Protein AF-A0A3C1D5J4-F1 (afdb_monomer)

Structure (mmCIF, N/CA/C/O backbone):
data_AF-A0A3C1D5J4-F1
#
_entry.id   AF-A0A3C1D5J4-F1
#
loop_
_atom_site.group_PDB
_atom_site.id
_atom_site.type_symbol
_atom_site.label_atom_id
_atom_site.label_alt_id
_atom_site.label_comp_id
_atom_site.label_asym_id
_atom_site.label_entity_id
_atom_site.label_seq_id
_atom_site.pdbx_PDB_ins_code
_atom_site.Cartn_x
_at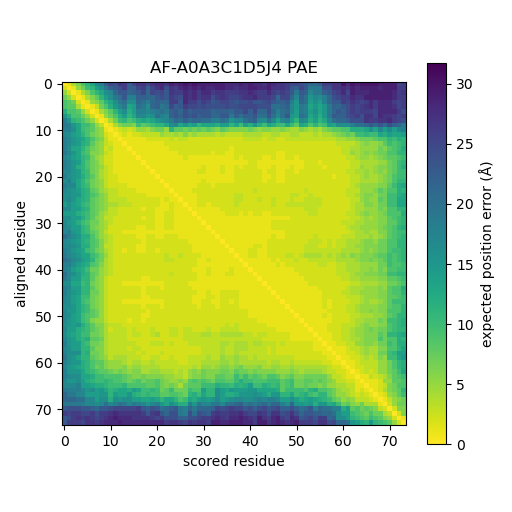om_site.Cartn_y
_atom_site.Cartn_z
_atom_site.occupancy
_atom_site.B_iso_or_equiv
_atom_site.auth_seq_id
_atom_site.auth_comp_id
_atom_site.auth_asym_id
_atom_site.auth_atom_id
_atom_site.pdbx_PDB_model_num
ATOM 1 N N . MET A 1 1 ? 26.639 -18.352 -1.850 1.00 45.41 1 MET A N 1
ATOM 2 C CA . MET A 1 1 ? 25.311 -17.757 -2.114 1.00 45.41 1 MET A CA 1
ATOM 3 C C . MET A 1 1 ? 24.360 -18.311 -1.074 1.00 45.41 1 MET A C 1
ATOM 5 O O . MET A 1 1 ? 24.020 -19.480 -1.156 1.00 45.41 1 MET A O 1
ATOM 9 N N . ALA A 1 2 ? 24.063 -17.540 -0.028 1.00 44.19 2 ALA A N 1
ATOM 10 C CA . ALA A 1 2 ? 23.165 -17.989 1.029 1.00 44.19 2 ALA A CA 1
ATOM 11 C C . ALA A 1 2 ? 21.725 -17.926 0.513 1.00 44.19 2 ALA A C 1
ATOM 13 O O . ALA A 1 2 ? 21.235 -16.846 0.181 1.00 44.19 2 ALA A O 1
ATOM 14 N N . ASP A 1 3 ? 21.089 -19.089 0.435 1.00 45.62 3 ASP A N 1
ATOM 15 C CA . ASP A 1 3 ? 19.648 -19.244 0.311 1.00 45.62 3 ASP A CA 1
ATOM 16 C C . ASP A 1 3 ? 18.975 -18.508 1.482 1.00 45.62 3 ASP A C 1
ATOM 18 O O . ASP A 1 3 ? 18.934 -18.980 2.617 1.00 45.62 3 ASP A O 1
ATOM 22 N N . ARG A 1 4 ? 18.529 -17.277 1.222 1.00 54.62 4 ARG A N 1
ATOM 23 C CA . ARG A 1 4 ? 17.642 -16.511 2.100 1.00 54.62 4 ARG A CA 1
ATOM 24 C C . ARG A 1 4 ? 16.224 -16.699 1.586 1.00 54.62 4 ARG A C 1
ATOM 26 O O . ARG A 1 4 ? 15.573 -15.725 1.232 1.00 54.62 4 ARG A O 1
ATOM 33 N N . THR A 1 5 ? 15.737 -17.938 1.549 1.00 50.53 5 THR A N 1
ATOM 34 C CA . THR A 1 5 ? 14.292 -18.162 1.536 1.00 50.53 5 THR A CA 1
ATOM 35 C C . THR A 1 5 ? 13.745 -17.488 2.801 1.00 50.53 5 THR A C 1
ATOM 37 O O . THR A 1 5 ? 14.087 -17.916 3.911 1.00 50.53 5 THR A O 1
ATOM 40 N N . PRO A 1 6 ? 12.999 -16.370 2.697 1.00 52.91 6 PRO A N 1
ATOM 41 C CA . PRO A 1 6 ? 12.499 -15.691 3.878 1.00 52.91 6 PRO A CA 1
ATOM 42 C C . PRO A 1 6 ? 11.573 -16.676 4.588 1.00 52.91 6 PRO A C 1
ATOM 44 O O . PRO A 1 6 ? 10.596 -17.146 4.006 1.00 52.91 6 PRO A O 1
ATOM 47 N N . ARG A 1 7 ? 11.900 -17.040 5.837 1.00 54.94 7 ARG A N 1
ATOM 48 C CA . ARG A 1 7 ? 10.965 -17.780 6.690 1.00 54.94 7 ARG A CA 1
ATOM 49 C C . ARG A 1 7 ? 9.700 -16.945 6.729 1.00 54.94 7 ARG A C 1
ATOM 51 O O . ARG A 1 7 ? 9.754 -15.838 7.261 1.00 54.94 7 ARG A O 1
ATOM 58 N N . VAL A 1 8 ? 8.634 -17.441 6.099 1.00 57.06 8 VAL A N 1
ATOM 59 C CA . VAL A 1 8 ? 7.355 -16.747 5.956 1.00 57.06 8 VAL A CA 1
ATOM 60 C C . VAL A 1 8 ? 6.908 -16.360 7.357 1.00 57.06 8 VAL A C 1
ATOM 62 O O . VAL A 1 8 ? 6.424 -17.188 8.125 1.00 57.06 8 VAL A O 1
ATOM 65 N N . GLN A 1 9 ? 7.170 -15.111 7.731 1.00 60.28 9 GLN A N 1
ATOM 66 C CA . GLN A 1 9 ? 6.641 -14.526 8.945 1.00 60.28 9 GLN A CA 1
ATOM 67 C C . GLN A 1 9 ? 5.138 -14.555 8.715 1.00 60.28 9 GLN A C 1
ATOM 69 O O . GLN A 1 9 ? 4.675 -13.982 7.730 1.00 60.28 9 GLN A O 1
ATOM 74 N N . GLN A 1 10 ? 4.427 -15.363 9.502 1.00 70.94 10 GLN A N 1
ATOM 75 C CA . GLN A 1 10 ? 3.037 -15.712 9.238 1.00 70.94 10 GLN A CA 1
ATOM 76 C C . GLN A 1 10 ? 2.239 -14.422 9.021 1.00 70.94 10 GLN A C 1
ATOM 78 O O . GLN A 1 10 ? 2.077 -13.623 9.942 1.00 70.94 10 GLN A O 1
ATOM 83 N N . LEU A 1 11 ? 1.843 -14.181 7.768 1.00 83.00 11 LEU A N 1
ATOM 84 C CA . LEU A 1 11 ? 1.077 -13.004 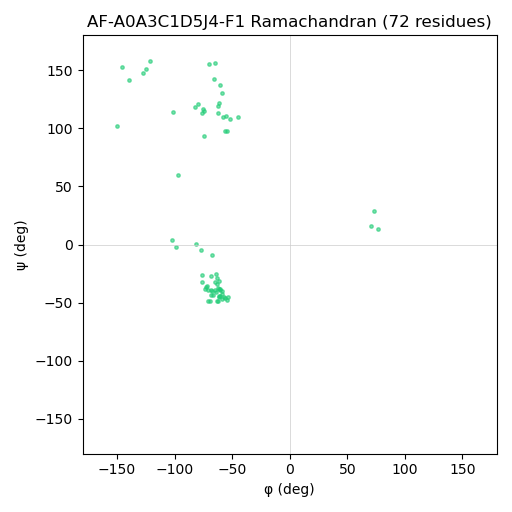7.387 1.00 83.00 11 LEU A CA 1
ATOM 85 C C . LEU A 1 11 ? -0.245 -13.049 8.140 1.00 83.00 11 LEU A C 1
ATOM 87 O O . LEU A 1 11 ? -0.993 -14.018 8.000 1.00 83.00 11 LEU A O 1
ATOM 91 N N . ASP A 1 12 ? -0.520 -12.007 8.920 1.00 89.94 12 ASP A N 1
ATOM 92 C CA . ASP A 1 12 ? -1.824 -11.854 9.547 1.00 89.94 12 ASP A CA 1
ATOM 93 C C . ASP A 1 12 ? -2.912 -11.644 8.480 1.00 89.94 12 ASP A C 1
ATOM 95 O O . ASP A 1 12 ? -2.640 -11.179 7.366 1.00 89.94 12 ASP A O 1
ATOM 99 N N . ASP A 1 13 ? -4.153 -11.979 8.824 1.00 93.56 13 ASP A N 1
ATOM 100 C CA . ASP A 1 13 ? -5.268 -11.989 7.871 1.00 93.56 13 ASP A CA 1
ATOM 101 C C . ASP A 1 13 ? -5.542 -10.609 7.262 1.00 93.56 13 ASP A C 1
ATOM 103 O O . ASP A 1 13 ? -5.903 -10.501 6.091 1.00 93.56 13 ASP A O 1
ATOM 107 N N . ILE A 1 14 ? -5.294 -9.531 8.009 1.00 94.94 14 ILE A N 1
ATOM 108 C CA . ILE A 1 14 ? -5.479 -8.170 7.497 1.00 94.94 14 ILE A CA 1
ATOM 109 C C . ILE A 1 14 ? -4.371 -7.811 6.505 1.00 94.94 14 ILE A C 1
ATOM 111 O O . ILE A 1 14 ? -4.633 -7.180 5.484 1.00 94.94 14 ILE A O 1
ATOM 115 N N . SER A 1 15 ? -3.132 -8.232 6.762 1.00 94.19 15 SER A N 1
ATOM 116 C CA . SER A 1 15 ? -2.039 -8.075 5.799 1.00 94.19 15 SER A CA 1
ATOM 117 C C . SER A 1 15 ? -2.322 -8.851 4.508 1.00 94.19 15 SER A C 1
ATOM 119 O O . SER A 1 15 ? -2.063 -8.330 3.426 1.00 94.19 15 SER A O 1
ATOM 121 N N . ARG A 1 16 ? -2.937 -10.039 4.601 1.00 95.19 16 ARG A N 1
ATOM 122 C CA . ARG A 1 16 ? -3.406 -10.796 3.431 1.00 95.19 16 ARG A CA 1
ATOM 123 C C . ARG A 1 16 ? -4.494 -10.049 2.653 1.00 95.19 16 ARG A C 1
ATOM 125 O O . ARG A 1 16 ? -4.344 -9.874 1.450 1.00 95.19 16 ARG A O 1
ATOM 132 N N . ALA A 1 17 ? -5.515 -9.530 3.332 1.00 96.81 17 ALA A N 1
ATOM 133 C CA . ALA A 1 17 ? -6.586 -8.762 2.692 1.00 96.81 17 ALA A CA 1
ATOM 134 C C . ALA A 1 17 ? -6.068 -7.489 1.989 1.00 96.81 17 ALA A C 1
ATOM 136 O O . ALA A 1 17 ? -6.509 -7.143 0.893 1.00 96.81 17 ALA A O 1
ATOM 137 N N . ILE A 1 18 ? -5.084 -6.799 2.581 1.00 96.75 18 ILE A N 1
ATOM 138 C CA . ILE A 1 18 ? -4.421 -5.651 1.940 1.00 96.75 18 ILE A CA 1
ATOM 139 C C . ILE A 1 18 ? -3.718 -6.080 0.644 1.00 96.75 18 ILE A C 1
ATOM 141 O O . ILE A 1 18 ? -3.840 -5.388 -0.367 1.00 96.75 18 ILE A O 1
ATOM 145 N N . ILE A 1 19 ? -3.004 -7.212 0.662 1.00 96.00 19 ILE A N 1
ATOM 146 C CA . ILE A 1 19 ? -2.335 -7.757 -0.528 1.00 96.00 19 ILE A CA 1
ATOM 147 C C . ILE A 1 19 ? -3.364 -8.095 -1.608 1.00 96.00 19 ILE A C 1
ATOM 149 O O . ILE A 1 19 ? -3.165 -7.708 -2.752 1.00 96.00 19 ILE A O 1
ATOM 153 N N . GLU A 1 20 ? -4.476 -8.746 -1.265 1.00 96.69 20 GLU A N 1
ATOM 154 C CA . GLU A 1 20 ? -5.540 -9.086 -2.222 1.00 96.69 20 GLU A CA 1
ATOM 155 C C . GLU A 1 20 ? -6.114 -7.838 -2.911 1.00 96.69 20 GLU A C 1
ATOM 157 O O . GLU A 1 20 ? -6.290 -7.816 -4.131 1.00 96.69 20 GLU A O 1
ATOM 162 N N . HIS A 1 21 ? -6.337 -6.754 -2.160 1.00 97.50 21 HIS A N 1
ATOM 163 C CA . HIS A 1 21 ? -6.781 -5.490 -2.745 1.00 97.50 21 HIS A CA 1
ATOM 164 C C . HIS A 1 21 ? -5.756 -4.874 -3.704 1.00 97.50 21 HIS A C 1
ATOM 166 O O . HIS A 1 21 ? -6.149 -4.371 -4.756 1.00 97.50 21 HIS A O 1
ATOM 172 N N . LEU A 1 22 ? -4.467 -4.914 -3.359 1.00 96.31 22 LEU A N 1
ATOM 173 C CA . LEU A 1 22 ? -3.391 -4.372 -4.196 1.00 96.31 22 LEU A CA 1
ATOM 174 C C . LEU A 1 22 ? -3.047 -5.277 -5.387 1.00 96.31 22 LEU A C 1
ATOM 176 O O . LEU A 1 22 ? -2.585 -4.785 -6.410 1.00 96.31 22 LEU A O 1
ATOM 180 N N . GLN A 1 23 ? -3.283 -6.584 -5.285 1.00 95.69 23 GLN A N 1
ATOM 181 C CA . GLN A 1 23 ? -3.171 -7.508 -6.413 1.00 95.69 23 GLN A CA 1
ATOM 182 C C . GLN A 1 23 ? -4.270 -7.262 -7.444 1.00 95.69 23 GLN A C 1
ATOM 184 O O . GLN A 1 23 ? -4.002 -7.322 -8.641 1.00 95.69 23 GLN A O 1
ATOM 189 N N . ALA A 1 24 ? -5.491 -6.970 -6.988 1.00 95.94 24 ALA A N 1
ATOM 190 C CA . ALA A 1 24 ? -6.590 -6.606 -7.874 1.00 95.94 24 ALA A CA 1
ATOM 191 C C . ALA A 1 24 ? -6.357 -5.240 -8.541 1.00 95.94 24 ALA A C 1
ATOM 193 O O . ALA A 1 24 ? -6.587 -5.092 -9.739 1.00 95.94 24 ALA A O 1
ATOM 194 N N . ASP A 1 25 ? -5.894 -4.249 -7.774 1.00 95.56 25 ASP A N 1
ATOM 195 C CA . ASP A 1 25 ? -5.522 -2.928 -8.281 1.00 95.56 25 ASP A CA 1
ATOM 196 C C . ASP A 1 25 ? -4.411 -2.301 -7.426 1.00 95.56 25 ASP A C 1
ATOM 198 O O . ASP A 1 25 ? -4.652 -1.734 -6.356 1.00 95.56 25 ASP A O 1
ATOM 202 N N . GLY A 1 26 ? -3.177 -2.345 -7.936 1.00 94.88 26 GLY A N 1
ATOM 203 C CA . GLY A 1 26 ? -2.004 -1.790 -7.254 1.00 94.88 26 GLY A CA 1
ATOM 204 C C . GLY A 1 26 ? -2.011 -0.263 -7.133 1.00 94.88 26 GLY A C 1
ATOM 205 O O . GLY A 1 26 ? -1.168 0.297 -6.435 1.00 94.88 26 GLY A O 1
ATOM 206 N N . ARG A 1 27 ? -2.946 0.424 -7.801 1.00 95.56 27 ARG A N 1
ATOM 207 C CA . ARG A 1 27 ? -3.119 1.884 -7.744 1.00 95.56 27 ARG A CA 1
ATOM 208 C C . ARG A 1 27 ? -4.225 2.304 -6.779 1.00 95.56 27 ARG A C 1
ATOM 210 O O . ARG A 1 27 ? -4.457 3.504 -6.615 1.00 95.56 27 ARG A O 1
ATOM 217 N N . ARG A 1 28 ? -4.911 1.346 -6.151 1.00 96.75 28 ARG A N 1
ATOM 218 C CA . ARG A 1 28 ? -6.002 1.621 -5.220 1.00 96.75 28 ARG A CA 1
ATOM 219 C C . ARG A 1 28 ? -5.509 2.446 -4.034 1.00 96.75 28 ARG A C 1
ATOM 221 O O . ARG A 1 28 ? -4.446 2.187 -3.471 1.00 96.75 28 ARG A O 1
ATOM 228 N N . SER A 1 29 ? -6.295 3.447 -3.639 1.00 97.50 29 SER A N 1
ATOM 229 C CA . SER A 1 29 ? -5.913 4.332 -2.538 1.00 97.50 29 SER A CA 1
ATOM 230 C C . SER A 1 29 ? -5.864 3.569 -1.208 1.00 97.50 29 SER A C 1
ATOM 232 O O . SER A 1 29 ? -6.716 2.724 -0.918 1.00 97.50 29 SER A O 1
ATOM 234 N N . TYR A 1 30 ? -4.892 3.894 -0.352 1.00 97.69 30 TYR A N 1
ATOM 235 C CA . TYR A 1 30 ? -4.804 3.295 0.985 1.00 97.69 30 TYR A CA 1
ATOM 236 C C . TYR A 1 30 ? -6.004 3.655 1.868 1.00 97.69 30 TYR A C 1
ATOM 238 O O . TYR A 1 30 ? -6.353 2.884 2.760 1.00 97.69 30 TYR A O 1
ATOM 246 N N . ALA A 1 31 ? -6.663 4.787 1.603 1.00 97.81 31 ALA A N 1
ATOM 247 C CA . ALA A 1 31 ? -7.882 5.181 2.295 1.00 97.81 31 ALA A CA 1
ATOM 248 C C . ALA A 1 31 ? -9.042 4.229 1.968 1.00 97.81 31 ALA A C 1
ATOM 250 O O . ALA A 1 31 ? -9.760 3.805 2.872 1.00 97.81 31 ALA A O 1
ATOM 251 N N . ASP A 1 32 ? -9.208 3.847 0.700 1.00 97.88 32 ASP A N 1
ATOM 252 C CA . ASP A 1 32 ? -10.276 2.929 0.290 1.00 97.88 32 ASP A CA 1
ATOM 253 C C . ASP A 1 32 ? -9.999 1.492 0.731 1.00 97.88 32 ASP A C 1
ATOM 255 O O . ASP A 1 32 ? -10.917 0.802 1.173 1.00 97.88 32 ASP A O 1
ATOM 259 N N .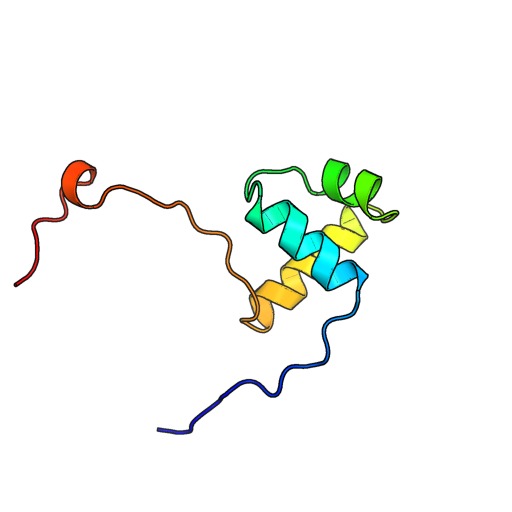 ILE A 1 33 ? -8.733 1.063 0.702 1.00 97.75 33 ILE A N 1
ATOM 260 C CA . ILE A 1 33 ? -8.324 -0.214 1.303 1.00 97.75 33 ILE A CA 1
ATOM 261 C C . ILE A 1 33 ? -8.626 -0.202 2.804 1.00 97.75 33 ILE A C 1
ATOM 263 O O . ILE A 1 33 ? -9.205 -1.154 3.313 1.00 97.75 33 ILE A O 1
ATOM 267 N N . GLY A 1 34 ? -8.306 0.891 3.505 1.00 97.56 34 GLY A N 1
ATOM 268 C CA . GLY A 1 34 ? -8.596 1.057 4.929 1.00 97.56 34 GLY A CA 1
ATOM 269 C C . GLY A 1 34 ? -10.079 0.901 5.256 1.00 97.56 34 GLY A C 1
ATOM 270 O O . GLY A 1 34 ? -10.428 0.138 6.156 1.00 97.56 34 GLY A O 1
ATOM 271 N N . LYS A 1 35 ? -10.961 1.529 4.466 1.00 97.81 35 LYS A N 1
ATOM 272 C CA . LYS A 1 35 ? -12.419 1.355 4.593 1.00 97.81 35 LYS A CA 1
ATOM 273 C C . LYS A 1 35 ? -12.846 -0.105 4.411 1.00 97.81 35 LYS A C 1
ATOM 275 O O . LYS A 1 35 ? -13.719 -0.562 5.139 1.00 97.81 35 LYS A O 1
ATOM 280 N N . ALA A 1 36 ? -12.240 -0.826 3.466 1.00 96.69 36 ALA A N 1
ATOM 281 C CA . ALA A 1 36 ? -12.581 -2.219 3.181 1.00 96.69 36 ALA A CA 1
ATOM 282 C C . ALA A 1 36 ? -12.108 -3.197 4.274 1.00 96.69 36 ALA A C 1
ATOM 284 O O . ALA A 1 36 ? -12.815 -4.153 4.576 1.00 96.69 36 ALA A O 1
ATOM 285 N N . VAL A 1 37 ? -10.946 -2.946 4.890 1.00 96.12 37 VAL A N 1
ATOM 286 C CA . VAL A 1 37 ? -10.338 -3.843 5.898 1.00 96.12 37 VAL A CA 1
ATOM 287 C C . VAL A 1 37 ? -10.525 -3.375 7.350 1.00 96.12 37 VAL A C 1
ATOM 289 O O . VAL A 1 37 ? -9.978 -3.983 8.267 1.00 96.12 37 VAL A O 1
ATOM 292 N N . GLY A 1 38 ? -11.268 -2.288 7.583 1.00 96.75 38 GLY A N 1
ATOM 293 C CA . GLY A 1 38 ? -11.542 -1.756 8.924 1.00 96.75 38 GLY A CA 1
ATOM 294 C C . GLY A 1 38 ? -10.350 -1.060 9.594 1.00 96.75 38 GLY A C 1
ATOM 295 O O . GLY A 1 38 ? -10.243 -1.064 10.819 1.00 96.75 38 GLY A O 1
ATOM 296 N N . LEU A 1 39 ? -9.440 -0.471 8.813 1.00 97.00 39 LEU A N 1
ATOM 297 C CA . LEU A 1 39 ? -8.251 0.234 9.301 1.00 97.00 39 LEU A CA 1
ATOM 298 C C . LEU A 1 39 ? -8.204 1.697 8.849 1.00 97.00 39 LEU A C 1
ATOM 300 O O . LEU A 1 39 ? -8.776 2.084 7.833 1.00 97.00 39 LEU A O 1
ATOM 304 N N . SER A 1 40 ? -7.449 2.519 9.582 1.00 98.06 40 SER A N 1
ATOM 305 C CA . SER A 1 40 ? -7.095 3.861 9.114 1.00 98.06 40 SER A CA 1
ATOM 306 C C . SER A 1 40 ? -6.108 3.797 7.943 1.00 98.06 40 SER A C 1
ATOM 308 O O . SER A 1 40 ? -5.319 2.855 7.829 1.00 98.06 40 SER A O 1
ATOM 310 N N . GLU A 1 41 ? -6.090 4.838 7.105 1.00 97.81 41 GLU A N 1
ATOM 311 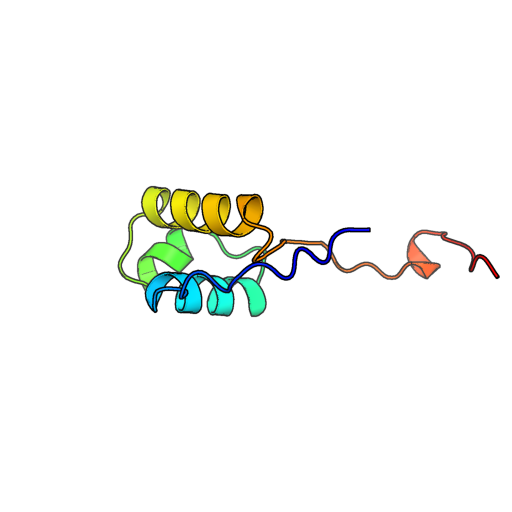C CA . GLU A 1 41 ? -5.133 4.950 5.995 1.00 97.81 41 GLU A CA 1
ATOM 312 C C . GLU A 1 41 ? -3.680 4.792 6.478 1.00 97.81 41 GLU A C 1
ATOM 314 O O . GLU A 1 41 ? -2.902 4.038 5.893 1.00 97.81 41 GLU A O 1
ATOM 319 N N . THR A 1 42 ? -3.317 5.453 7.581 1.00 98.00 42 THR A N 1
ATOM 320 C CA . THR A 1 42 ? -1.973 5.369 8.171 1.00 98.00 42 THR A CA 1
ATOM 321 C C . THR A 1 42 ? -1.621 3.941 8.593 1.00 98.00 42 THR A C 1
ATOM 323 O O . THR A 1 42 ? -0.492 3.497 8.386 1.00 98.00 42 THR A O 1
ATOM 326 N N . ALA A 1 43 ? -2.577 3.187 9.147 1.00 97.31 43 ALA A N 1
ATOM 327 C CA . ALA A 1 43 ? -2.353 1.794 9.527 1.00 97.31 43 ALA A CA 1
ATOM 328 C C . ALA A 1 43 ? -2.139 0.891 8.301 1.00 97.31 43 ALA A C 1
ATOM 330 O O . ALA A 1 43 ? -1.249 0.036 8.328 1.00 97.31 43 ALA A O 1
ATOM 331 N N . VAL A 1 44 ? -2.895 1.106 7.218 1.00 97.75 44 VAL A N 1
ATOM 332 C CA . VAL A 1 44 ? -2.687 0.407 5.938 1.00 97.75 44 VAL A CA 1
ATOM 333 C C . VAL A 1 44 ? -1.314 0.745 5.364 1.00 97.75 44 VAL A C 1
ATOM 335 O O . VAL A 1 44 ? -0.544 -0.165 5.067 1.00 97.75 44 VAL A O 1
ATOM 338 N N . ARG A 1 45 ? -0.952 2.031 5.301 1.00 97.12 45 ARG A N 1
ATOM 339 C CA . ARG A 1 45 ? 0.357 2.499 4.820 1.00 97.12 45 ARG A CA 1
ATOM 340 C C . ARG A 1 45 ? 1.516 1.831 5.563 1.00 97.12 45 ARG A C 1
ATOM 342 O O . ARG A 1 45 ? 2.421 1.300 4.928 1.00 97.12 45 ARG A O 1
ATOM 349 N N . ASN A 1 46 ? 1.462 1.794 6.895 1.00 97.00 46 ASN A N 1
ATOM 350 C CA . ASN A 1 46 ? 2.498 1.164 7.720 1.00 97.00 46 ASN A CA 1
ATOM 351 C C . ASN A 1 46 ? 2.594 -0.354 7.501 1.00 97.00 46 ASN A C 1
ATOM 353 O O . ASN A 1 46 ? 3.670 -0.935 7.63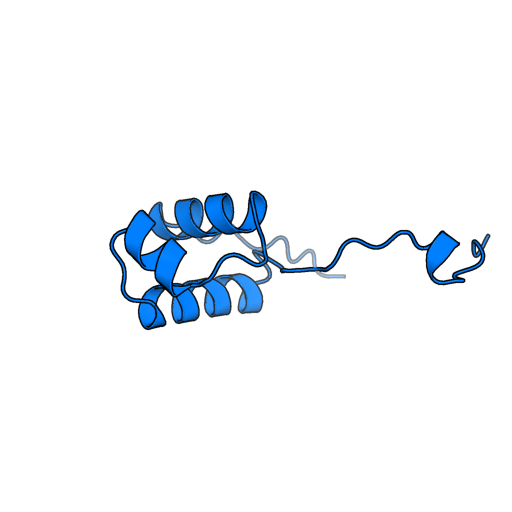3 1.00 97.00 46 ASN A O 1
ATOM 357 N N . ARG A 1 47 ? 1.477 -1.028 7.204 1.00 95.50 47 ARG A N 1
ATOM 358 C CA . ARG A 1 47 ? 1.480 -2.458 6.854 1.00 95.50 47 ARG A CA 1
ATOM 359 C C . ARG A 1 47 ? 2.087 -2.682 5.476 1.00 95.50 47 ARG A C 1
ATOM 361 O O . ARG A 1 47 ? 2.993 -3.496 5.366 1.00 95.50 47 ARG A O 1
ATOM 368 N N . VAL A 1 48 ? 1.653 -1.925 4.469 1.00 96.00 48 VAL A N 1
ATOM 369 C CA . VAL A 1 48 ? 2.203 -2.001 3.108 1.00 96.00 48 VAL A CA 1
ATOM 370 C C . VAL A 1 48 ? 3.709 -1.758 3.120 1.00 96.00 48 VAL A C 1
ATOM 372 O O . VAL A 1 48 ? 4.445 -2.559 2.556 1.00 96.00 48 VAL A O 1
ATOM 375 N N . GLN A 1 49 ? 4.181 -0.729 3.830 1.00 95.75 49 GLN A N 1
ATOM 376 C CA . GLN A 1 49 ? 5.612 -0.445 3.934 1.00 95.75 49 GLN A CA 1
ATOM 377 C C . GLN A 1 49 ? 6.385 -1.630 4.527 1.00 95.75 49 GLN A C 1
ATOM 379 O O . GLN A 1 49 ? 7.362 -2.072 3.936 1.00 95.75 49 GLN A O 1
ATOM 384 N N . ARG A 1 50 ? 5.901 -2.225 5.627 1.00 94.12 50 ARG A N 1
ATOM 385 C CA . ARG A 1 50 ? 6.532 -3.418 6.220 1.00 94.12 50 ARG A CA 1
ATOM 386 C C . ARG A 1 50 ? 6.555 -4.616 5.270 1.00 94.12 50 ARG A C 1
ATOM 388 O O . ARG A 1 50 ? 7.535 -5.351 5.264 1.00 94.12 50 ARG A O 1
ATOM 395 N N . LEU A 1 51 ? 5.496 -4.822 4.484 1.00 93.19 51 LEU A N 1
ATOM 396 C CA . LEU A 1 51 ? 5.438 -5.895 3.483 1.00 93.19 51 LEU A CA 1
ATOM 397 C C . LEU A 1 51 ? 6.468 -5.683 2.367 1.00 93.19 51 LEU A C 1
ATOM 399 O O . LEU A 1 51 ? 7.101 -6.645 1.932 1.00 93.19 51 LEU A O 1
ATOM 403 N N . VAL A 1 52 ? 6.653 -4.436 1.935 1.00 94.06 52 VAL A N 1
ATOM 404 C CA . VAL A 1 52 ? 7.650 -4.062 0.925 1.00 94.06 52 VAL A CA 1
ATOM 405 C C . VAL A 1 52 ? 9.069 -4.194 1.477 1.00 94.06 52 VAL A C 1
ATOM 407 O O . VAL A 1 52 ? 9.898 -4.863 0.865 1.00 94.06 52 VAL A O 1
ATOM 410 N N . ASP A 1 53 ? 9.334 -3.651 2.665 1.00 93.31 53 ASP A N 1
ATOM 411 C CA . ASP A 1 53 ? 10.652 -3.700 3.314 1.00 93.31 53 ASP A CA 1
ATOM 412 C C . ASP A 1 53 ? 11.087 -5.140 3.632 1.00 93.31 53 ASP A C 1
ATOM 414 O O . ASP A 1 53 ? 12.268 -5.479 3.551 1.00 93.31 53 ASP A O 1
ATOM 418 N N . ALA A 1 54 ? 10.130 -6.014 3.961 1.00 91.19 54 ALA A N 1
ATOM 419 C CA . ALA A 1 54 ? 10.368 -7.439 4.182 1.00 91.19 54 ALA A CA 1
ATOM 420 C C . ALA A 1 54 ? 10.547 -8.245 2.879 1.00 91.19 54 ALA A C 1
ATOM 422 O O . ALA A 1 54 ? 10.825 -9.443 2.941 1.00 91.19 54 ALA A O 1
ATOM 423 N N . GLY A 1 55 ? 10.373 -7.621 1.708 1.00 91.62 55 GLY A N 1
ATOM 424 C CA . GLY A 1 55 ? 10.446 -8.282 0.404 1.00 91.62 55 GLY A CA 1
ATOM 425 C C . GLY A 1 55 ? 9.275 -9.226 0.113 1.00 91.62 55 GLY A C 1
ATOM 426 O O . GLY A 1 55 ? 9.375 -10.059 -0.783 1.00 91.62 55 GLY A O 1
ATOM 427 N N . VAL A 1 56 ? 8.173 -9.119 0.863 1.00 91.88 56 VAL A N 1
ATOM 428 C CA . VAL A 1 56 ? 6.974 -9.956 0.691 1.00 91.88 56 VAL A CA 1
ATOM 429 C C . VAL A 1 56 ? 6.155 -9.505 -0.520 1.00 91.88 56 VAL A C 1
ATOM 431 O O . VAL A 1 56 ? 5.519 -10.324 -1.177 1.00 91.88 56 VAL A O 1
ATOM 434 N N . MET A 1 57 ? 6.162 -8.206 -0.826 1.00 91.94 57 MET A N 1
ATOM 435 C CA . MET A 1 57 ? 5.400 -7.626 -1.930 1.00 91.94 57 MET A CA 1
ATOM 436 C C . MET A 1 57 ? 6.161 -6.463 -2.567 1.00 91.94 57 MET A C 1
ATOM 438 O O . MET A 1 57 ? 6.929 -5.770 -1.911 1.00 91.94 57 MET A O 1
ATOM 442 N N . GLN A 1 58 ? 5.896 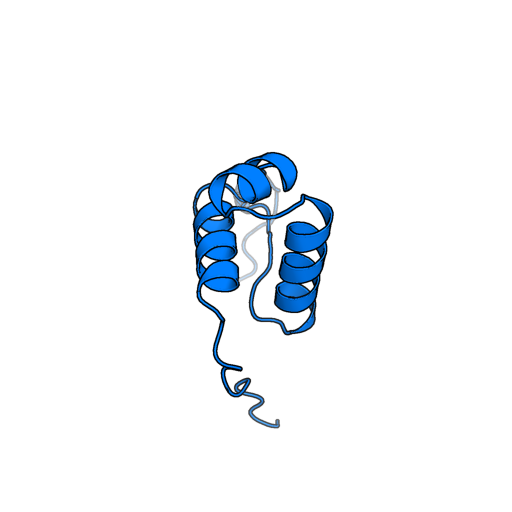-6.218 -3.846 1.00 94.19 58 GLN A N 1
ATOM 443 C CA . GLN A 1 58 ? 6.336 -5.036 -4.578 1.00 94.19 58 GLN A CA 1
ATOM 444 C C . GLN A 1 58 ? 5.199 -4.560 -5.490 1.00 94.19 58 GLN A C 1
ATOM 446 O O . GLN A 1 58 ? 4.486 -5.382 -6.062 1.00 94.19 58 GLN A O 1
ATOM 451 N N . ILE A 1 59 ? 5.019 -3.244 -5.611 1.00 92.88 59 ILE A N 1
ATOM 452 C CA . ILE A 1 59 ? 4.041 -2.640 -6.526 1.00 92.88 59 ILE A CA 1
ATOM 453 C C . ILE A 1 59 ? 4.818 -2.146 -7.743 1.00 92.88 59 ILE A C 1
ATOM 455 O O . ILE A 1 59 ? 5.651 -1.249 -7.621 1.00 92.88 59 ILE A O 1
ATOM 459 N N . VAL A 1 60 ? 4.565 -2.747 -8.905 1.00 93.00 60 VAL A N 1
ATOM 460 C CA . VAL A 1 60 ? 5.286 -2.448 -10.148 1.00 93.00 60 VAL A CA 1
ATOM 461 C C . VAL A 1 60 ? 4.315 -2.132 -11.277 1.00 93.00 60 VAL A C 1
ATOM 463 O O . VAL A 1 60 ? 3.219 -2.685 -11.349 1.00 93.00 60 VAL A O 1
ATOM 466 N N . ALA A 1 61 ? 4.728 -1.246 -12.180 1.00 89.44 61 ALA A N 1
ATOM 467 C CA . ALA A 1 61 ? 4.021 -1.031 -13.432 1.00 89.44 61 ALA A CA 1
ATOM 468 C C . ALA A 1 61 ? 4.446 -2.108 -14.438 1.00 89.44 61 ALA A C 1
ATOM 470 O O . ALA A 1 61 ? 5.618 -2.188 -14.807 1.00 89.44 61 ALA A O 1
ATOM 471 N N . VAL A 1 62 ? 3.495 -2.925 -14.891 1.00 89.50 62 VAL A N 1
ATOM 472 C CA . VAL A 1 62 ? 3.728 -3.863 -15.994 1.00 89.50 62 VAL A CA 1
ATOM 473 C C . VAL A 1 62 ? 3.634 -3.082 -17.298 1.00 89.50 62 VAL A C 1
ATOM 475 O O . VAL A 1 62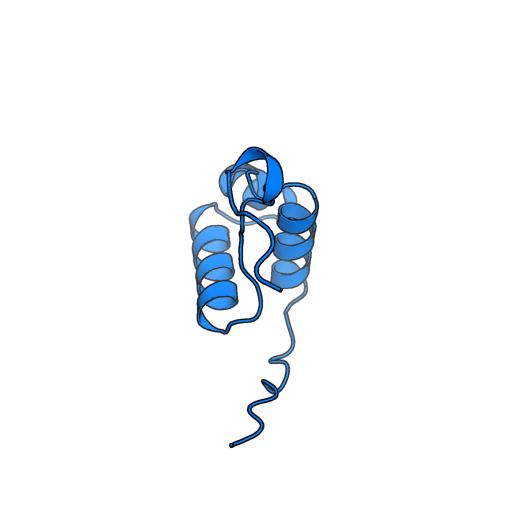 ? 2.617 -2.456 -17.587 1.00 89.50 62 VAL A O 1
ATOM 478 N N . THR A 1 63 ? 4.714 -3.095 -18.068 1.00 89.25 63 THR A N 1
ATOM 479 C CA . THR A 1 63 ? 4.822 -2.397 -19.350 1.00 89.25 63 THR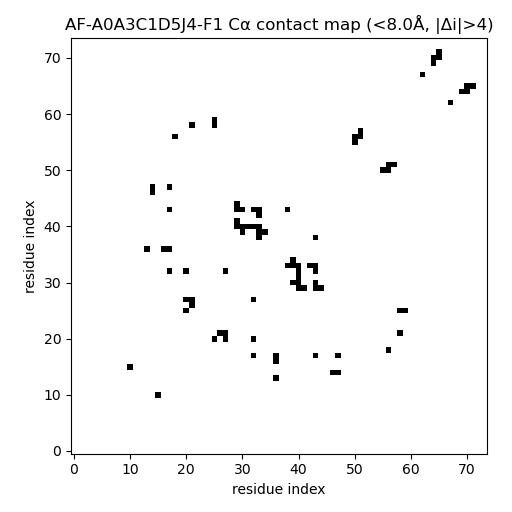 A CA 1
ATOM 480 C C . THR A 1 63 ? 5.214 -3.385 -20.433 1.00 89.25 63 THR A C 1
ATOM 482 O O . THR A 1 63 ? 5.868 -4.389 -20.152 1.00 89.25 63 THR A O 1
ATOM 485 N N . ASP A 1 64 ? 4.796 -3.113 -21.667 1.00 88.81 64 ASP A N 1
ATOM 486 C CA . ASP A 1 64 ? 5.256 -3.883 -22.816 1.00 88.81 64 ASP A CA 1
ATOM 487 C C . ASP A 1 64 ? 6.693 -3.446 -23.158 1.00 88.81 64 ASP A C 1
ATOM 489 O O . ASP A 1 64 ? 6.900 -2.300 -23.576 1.00 88.81 64 ASP A O 1
ATOM 493 N N . PRO A 1 65 ? 7.699 -4.323 -22.984 1.00 83.62 65 PRO A N 1
ATOM 494 C CA . PRO A 1 65 ? 9.088 -3.961 -23.230 1.00 83.62 65 PRO A CA 1
ATOM 495 C C . PRO A 1 65 ? 9.353 -3.589 -24.696 1.00 83.62 65 PRO A C 1
ATOM 497 O O . PRO A 1 65 ? 10.218 -2.751 -24.953 1.00 83.62 65 PRO A O 1
ATOM 500 N N . LEU A 1 66 ? 8.596 -4.141 -25.654 1.00 85.69 66 LEU A N 1
ATOM 501 C CA . LEU A 1 66 ? 8.754 -3.825 -27.077 1.00 85.69 66 LEU A CA 1
ATOM 502 C C . LEU A 1 66 ? 8.276 -2.403 -27.390 1.00 85.69 66 LEU A C 1
ATOM 504 O O . LEU A 1 66 ? 8.931 -1.684 -28.142 1.00 85.69 66 LEU A O 1
ATOM 508 N N . GLN A 1 67 ? 7.175 -1.974 -26.766 1.00 86.06 67 GLN A N 1
ATOM 509 C CA . GLN A 1 67 ? 6.649 -0.604 -26.879 1.00 86.06 67 GLN A CA 1
ATOM 510 C C . GLN A 1 67 ? 7.570 0.426 -26.208 1.00 86.06 67 GLN A C 1
ATOM 512 O O . GLN A 1 67 ? 7.605 1.585 -26.612 1.00 86.06 67 GLN A O 1
ATOM 517 N N . LEU A 1 68 ? 8.337 0.010 -25.197 1.00 83.81 68 LEU A N 1
ATOM 518 C CA . LEU A 1 68 ? 9.325 0.855 -24.521 1.00 83.81 68 LEU A CA 1
ATOM 519 C C . LEU A 1 68 ? 10.670 0.955 -25.262 1.00 83.81 68 LEU A C 1
ATOM 521 O O . LEU A 1 68 ? 11.575 1.637 -24.785 1.00 83.81 68 LEU A O 1
ATOM 525 N N . GLY A 1 69 ? 10.818 0.302 -26.419 1.00 81.00 69 GLY A N 1
ATOM 526 C CA . GLY A 1 69 ? 12.053 0.340 -27.205 1.00 81.00 69 GLY A CA 1
ATOM 527 C C . GLY A 1 69 ? 13.175 -0.537 -26.644 1.00 81.00 69 GLY A C 1
ATOM 528 O O . GLY A 1 69 ? 14.318 -0.425 -27.093 1.00 81.00 69 GLY A O 1
ATOM 529 N N . PHE A 1 70 ? 12.873 -1.438 -25.702 1.00 75.81 70 PHE A N 1
ATOM 530 C CA . PHE A 1 70 ? 13.822 -2.466 -25.293 1.00 75.81 70 PHE A CA 1
ATOM 531 C C . PHE A 1 70 ? 13.893 -3.523 -26.397 1.00 75.81 70 PHE A C 1
ATOM 533 O O . PHE A 1 70 ? 13.090 -4.455 -26.463 1.00 75.81 70 PHE A O 1
ATOM 540 N N . ALA A 1 71 ? 14.858 -3.361 -27.306 1.00 70.12 71 ALA A N 1
ATOM 541 C CA .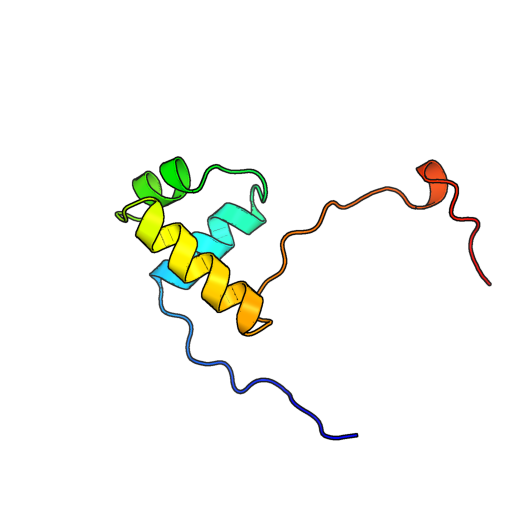 ALA A 1 71 ? 15.198 -4.404 -28.260 1.00 70.12 71 ALA A CA 1
ATOM 542 C C . ALA A 1 71 ? 15.606 -5.661 -27.480 1.00 70.12 71 ALA A C 1
ATOM 544 O O . ALA A 1 71 ? 16.422 -5.587 -26.561 1.00 70.12 71 ALA A O 1
ATOM 545 N N . ARG A 1 72 ? 15.016 -6.806 -27.840 1.00 64.75 72 ARG A N 1
ATOM 546 C CA . ARG A 1 72 ? 15.341 -8.124 -27.284 1.00 64.75 72 ARG A CA 1
ATOM 547 C C . ARG A 1 72 ? 16.864 -8.285 -27.209 1.00 64.75 72 ARG A C 1
ATOM 549 O O . ARG A 1 72 ? 17.507 -8.421 -28.247 1.00 64.75 72 ARG A O 1
ATOM 556 N N . GLN A 1 73 ? 17.434 -8.288 -26.006 1.00 61.62 73 GLN A N 1
ATOM 557 C CA . GLN A 1 73 ? 18.799 -8.771 -25.826 1.00 61.62 73 GLN A CA 1
ATOM 558 C C . GLN A 1 73 ? 18.745 -10.297 -25.934 1.00 61.62 73 GLN A C 1
ATOM 560 O O . GLN A 1 73 ? 18.024 -10.951 -25.177 1.00 61.62 73 GLN A O 1
ATOM 565 N N . ALA A 1 74 ? 19.390 -10.815 -26.979 1.00 55.62 74 ALA A N 1
ATOM 566 C CA . ALA A 1 74 ? 19.610 -12.239 -27.196 1.00 55.62 74 ALA A CA 1
ATOM 567 C C . ALA A 1 74 ? 20.665 -12.775 -26.223 1.00 55.62 74 ALA A C 1
ATOM 569 O O . ALA A 1 74 ? 21.590 -12.001 -25.886 1.00 55.62 74 ALA A O 1
#

Radius of gyration: 15.9 Å; Cα contacts (8 Å, |Δi|>4): 45; chains: 1; bounding box: 38×25×38 Å

Solvent-accessible surface area (backbone atoms only — not comparable to full-atom values): 4805 Å² total; per-residue (Å²): 135,83,87,73,75,72,77,76,70,79,74,50,71,67,60,49,52,52,49,54,52,38,71,77,38,70,82,62,54,47,56,59,51,8,67,75,73,76,44,54,37,69,58,40,49,57,49,54,50,51,35,41,77,70,68,77,47,82,88,76,87,89,73,62,52,69,84,72,65,53,71,84,83,129

Secondary structure (DSSP, 8-state):
------------HHHHHHHHHHHH-TT--HHHHHHHHT--HHHHHHHHHHHHHTTS--------TTTTT-----

Nearest PDB structures (foldseek):
  7fby-assembly1_A  TM=8.557E-01  e=5.124E-04  Pyrococcus horikoshii OT3
  2cfx-assembly1_C  TM=7.958E-01  e=1.623E-03  Bacillus subtilis
  2cg4-assembly1_A  TM=8.423E-01  e=2.483E-03  Escherichia coli
  4pcq-assembly1_B  TM=8.434E-01  e=5.466E-03  Mycobacterium tuberculosis H37Rv
  2dbb-assembly1_B  TM=8.180E-01  e=2.648E-02  Pyrococcus horikoshii OT3

Foldseek 3Di:
DDPCPPPPPPQDPLLVQLVVVCVVPVPDQLCVSCVVSVHHSVVSVVSVVVCVVSVVDDRDDDDDCVVVVNDDDD

Sequence (74 aa):
MADRTPRVQQLDDISRAIIEHLQADGRRSYADIGKAVGLSETAVRNRVQRLVDAGVMQIVAVTDPLQLGFARQA

Mean predicted aligned error: 7.71 Å

pLDDT: mean 86.61, std 15.67, range [44.19, 98.06]